Protein AF-A0A835FF23-F1 (afdb_monomer_lite)

pLDDT: mean 70.54, std 8.68, range [45.47, 84.88]

Secondary structure (DSSP, 8-state):
-----EEEE--TT-HHHHHH-S-SSGGG-----HHHHTSSSTTTSEEEE--S--TTTTT---

Sequence (62 aa):
MSHSVKIYDTCIGCTQSKQIASAPRTEDCVGCKRCESACPTDFLSVRVYLGPETTRSMALSY

Structure (mmCIF, N/CA/C/O backbone):
data_AF-A0A835FF23-F1
#
_entry.id   AF-A0A835FF23-F1
#
loop_
_atom_site.group_PDB
_atom_site.id
_atom_site.type_symbol
_atom_site.label_atom_id
_atom_site.label_alt_id
_atom_site.label_comp_id
_atom_site.label_asym_id
_atom_site.label_entity_id
_atom_site.label_seq_id
_atom_site.pdbx_PDB_ins_code
_atom_site.Cartn_x
_atom_site.Cartn_y
_atom_site.Cartn_z
_atom_site.occupancy
_atom_site.B_iso_or_equiv
_atom_site.auth_seq_id
_atom_site.auth_comp_id
_atom_site.auth_asym_id
_atom_site.auth_atom_id
_atom_site.pdbx_PDB_model_num
ATOM 1 N N . MET A 1 1 ? 19.156 -3.799 -9.550 1.00 47.56 1 MET A N 1
ATOM 2 C CA . MET A 1 1 ? 18.732 -2.385 -9.583 1.00 47.56 1 MET A CA 1
ATOM 3 C C . MET A 1 1 ? 17.554 -2.266 -8.630 1.00 47.56 1 MET A C 1
ATOM 5 O O . MET A 1 1 ? 16.468 -2.721 -8.954 1.00 47.56 1 MET A O 1
ATOM 9 N N . SER A 1 2 ? 17.832 -1.865 -7.393 1.00 45.47 2 SER A N 1
ATOM 10 C CA . SER A 1 2 ? 16.920 -1.974 -6.252 1.00 45.47 2 SER A CA 1
ATOM 11 C C . SER A 1 2 ? 15.708 -1.056 -6.401 1.00 45.47 2 SER A C 1
ATOM 13 O O . SER A 1 2 ? 15.830 0.076 -6.865 1.00 45.47 2 SER A O 1
ATOM 15 N N . HIS A 1 3 ? 14.541 -1.546 -6.003 1.00 59.69 3 HIS A N 1
ATOM 16 C CA . HIS A 1 3 ? 13.314 -0.761 -5.992 1.00 59.69 3 HIS A CA 1
ATOM 17 C C . HIS A 1 3 ? 13.321 0.338 -4.941 1.00 59.69 3 HIS A C 1
ATOM 19 O O . HIS A 1 3 ? 13.976 0.226 -3.908 1.00 59.69 3 HIS A O 1
ATOM 25 N N . SER A 1 4 ? 12.456 1.329 -5.148 1.00 56.31 4 SER A N 1
ATOM 26 C CA . SER A 1 4 ? 11.968 2.182 -4.070 1.00 56.31 4 SER A CA 1
ATOM 27 C C . SER A 1 4 ? 10.447 2.073 -3.995 1.00 56.31 4 SER A C 1
ATOM 29 O O . SER A 1 4 ? 9.727 2.813 -4.658 1.00 56.31 4 SER A O 1
ATOM 31 N N . VAL A 1 5 ? 9.940 1.135 -3.192 1.00 65.81 5 VAL A N 1
ATOM 32 C CA . VAL A 1 5 ? 8.553 1.240 -2.726 1.00 65.81 5 VAL A CA 1
ATOM 33 C C . VAL A 1 5 ? 8.545 2.326 -1.662 1.00 65.81 5 VAL A C 1
ATOM 35 O O . VAL A 1 5 ? 9.193 2.193 -0.629 1.00 65.81 5 VAL A O 1
ATOM 38 N N . LYS A 1 6 ? 7.880 3.450 -1.915 1.00 66.69 6 LYS A N 1
ATOM 39 C CA . LYS A 1 6 ? 7.799 4.525 -0.921 1.00 66.69 6 LYS A CA 1
ATOM 40 C C . LYS A 1 6 ? 6.489 4.384 -0.170 1.00 66.69 6 LYS A C 1
ATOM 42 O O . LYS A 1 6 ? 5.428 4.677 -0.716 1.00 66.69 6 LYS A O 1
ATOM 47 N N . ILE A 1 7 ? 6.594 3.900 1.065 1.00 69.75 7 ILE A N 1
ATOM 48 C CA . ILE A 1 7 ? 5.502 3.919 2.033 1.00 69.75 7 ILE A CA 1
ATOM 49 C C . ILE A 1 7 ? 5.628 5.236 2.785 1.00 69.75 7 ILE A C 1
ATOM 51 O O . ILE A 1 7 ? 6.586 5.446 3.529 1.00 69.75 7 ILE A O 1
ATOM 55 N N . TYR A 1 8 ? 4.680 6.132 2.556 1.00 67.88 8 TYR A N 1
ATOM 56 C CA . TYR A 1 8 ? 4.557 7.338 3.360 1.00 67.88 8 TYR A CA 1
ATOM 57 C C . TYR A 1 8 ? 3.636 7.002 4.524 1.00 67.88 8 TYR A C 1
ATOM 59 O O . TYR A 1 8 ? 2.430 6.915 4.323 1.00 67.88 8 TYR A O 1
ATOM 67 N N . ASP A 1 9 ? 4.220 6.754 5.696 1.00 65.56 9 ASP A N 1
ATOM 68 C CA . ASP A 1 9 ? 3.499 6.622 6.962 1.00 65.56 9 ASP A CA 1
ATOM 69 C C . ASP A 1 9 ? 3.608 7.964 7.704 1.00 65.56 9 ASP A C 1
ATOM 71 O O . ASP A 1 9 ? 4.657 8.297 8.258 1.00 65.56 9 ASP A O 1
ATOM 75 N N . THR A 1 10 ? 2.558 8.787 7.639 1.00 62.22 10 THR A N 1
ATOM 76 C CA . THR A 1 10 ? 2.461 10.015 8.456 1.00 62.22 10 THR A CA 1
ATOM 77 C C . THR A 1 10 ? 1.772 9.757 9.795 1.00 62.22 10 THR A C 1
ATOM 79 O O . THR A 1 10 ? 1.760 10.623 10.671 1.00 62.22 10 THR A O 1
ATOM 82 N N . CYS A 1 11 ? 1.233 8.553 9.997 1.00 59.62 11 CYS A N 1
ATOM 83 C CA . CYS A 1 11 ? 0.641 8.127 11.253 1.00 59.62 11 CYS A CA 1
ATOM 84 C C . CYS A 1 11 ? 1.725 7.646 12.227 1.00 59.62 11 CYS A C 1
ATOM 86 O O . CYS A 1 11 ? 1.885 6.456 12.510 1.00 59.62 11 CYS A O 1
ATOM 88 N N . ILE A 1 12 ? 2.412 8.617 12.837 1.00 56.41 12 ILE A N 1
ATOM 89 C CA . ILE A 1 12 ? 3.242 8.420 14.031 1.00 56.41 12 ILE A CA 1
ATOM 90 C C . ILE A 1 12 ? 2.336 7.884 15.160 1.00 56.41 12 ILE A C 1
ATOM 92 O O . ILE A 1 12 ? 1.775 8.649 15.935 1.00 56.41 12 ILE A O 1
ATOM 96 N N . GLY A 1 13 ? 2.133 6.562 15.217 1.00 56.94 13 GLY A N 1
ATOM 97 C CA . GLY A 1 13 ? 1.355 5.897 16.272 1.00 56.94 13 GLY A CA 1
ATOM 98 C C . GLY A 1 13 ? 0.354 4.819 15.841 1.00 56.94 13 GLY A C 1
ATOM 99 O O . GLY A 1 13 ? -0.252 4.210 16.719 1.00 56.94 13 GLY A O 1
ATOM 100 N N . CYS A 1 14 ? 0.167 4.526 14.547 1.00 62.38 14 CYS A N 1
ATOM 101 C CA . CYS A 1 14 ? -0.751 3.448 14.153 1.00 62.38 14 CYS A CA 1
ATOM 102 C C . CYS A 1 14 ? -0.074 2.068 14.280 1.00 62.38 14 CYS A C 1
ATOM 104 O O . CYS A 1 14 ? 0.867 1.746 13.555 1.00 62.38 14 CYS A O 1
ATOM 106 N N . THR A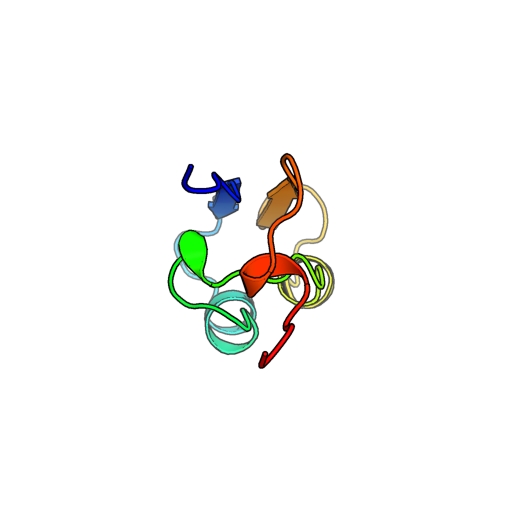 1 15 ? -0.540 1.238 15.219 1.00 65.88 15 THR A N 1
ATOM 107 C CA . THR A 1 15 ? -0.073 -0.152 15.386 1.00 65.88 15 THR A CA 1
ATOM 108 C C . THR A 1 15 ? -0.675 -1.091 14.340 1.00 65.88 15 THR A C 1
ATOM 110 O O . THR A 1 15 ? -0.021 -2.048 13.932 1.00 65.88 15 THR A O 1
ATOM 113 N N . GLN A 1 16 ? -1.885 -0.789 13.859 1.00 67.56 16 GLN A N 1
ATOM 114 C CA . GLN A 1 16 ? -2.638 -1.623 12.921 1.00 67.56 16 GLN A CA 1
ATOM 115 C C . GLN A 1 16 ? -1.947 -1.716 11.547 1.00 67.56 16 GLN A C 1
ATOM 117 O O . GLN A 1 16 ? -1.702 -2.817 11.057 1.00 67.56 16 GLN A O 1
AT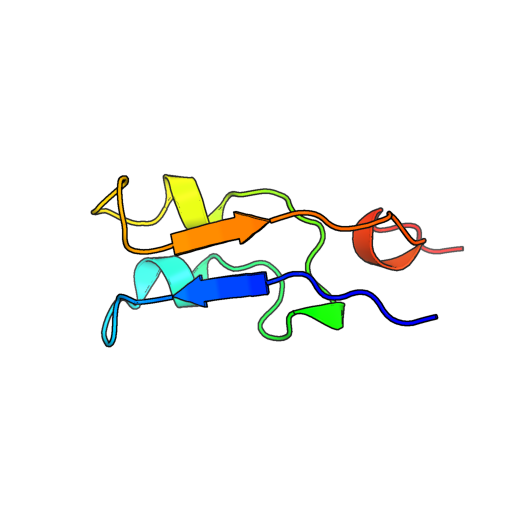OM 122 N N . SER A 1 17 ? -1.553 -0.583 10.947 1.00 67.00 17 SER A N 1
ATOM 123 C CA . SER A 1 17 ? -0.863 -0.562 9.645 1.00 67.00 17 SER A CA 1
ATOM 124 C C . SER A 1 17 ? 0.520 -1.219 9.714 1.00 67.00 17 SER A C 1
ATOM 126 O O . SER A 1 17 ? 0.871 -2.006 8.833 1.00 67.00 17 SER A O 1
ATOM 128 N N . LYS A 1 18 ? 1.279 -0.964 10.790 1.00 67.12 18 LYS A N 1
ATOM 129 C CA . LYS A 1 18 ? 2.602 -1.564 11.031 1.00 67.12 18 LYS A CA 1
ATOM 130 C C . LYS A 1 18 ? 2.560 -3.083 11.165 1.00 67.12 18 LYS A C 1
ATOM 132 O O . LYS A 1 18 ? 3.490 -3.742 10.718 1.00 67.12 18 LYS A O 1
ATOM 137 N N . GLN A 1 19 ? 1.508 -3.635 11.769 1.00 68.56 19 GLN A N 1
ATOM 138 C CA . GLN A 1 19 ? 1.346 -5.086 11.903 1.00 68.56 19 GLN A CA 1
ATOM 139 C C . GLN A 1 19 ? 0.898 -5.766 10.603 1.00 68.56 19 GLN A C 1
ATOM 141 O O . GLN A 1 19 ? 1.168 -6.947 10.411 1.00 68.56 19 GLN A O 1
ATOM 146 N N . ILE A 1 20 ? 0.217 -5.035 9.717 1.00 68.00 20 ILE A N 1
ATOM 147 C CA . ILE A 1 20 ? -0.378 -5.583 8.487 1.00 68.00 20 ILE A CA 1
ATOM 148 C C . ILE A 1 20 ? 0.527 -5.385 7.265 1.00 68.00 20 ILE A C 1
ATOM 150 O O . ILE A 1 20 ? 0.370 -6.083 6.259 1.00 68.00 20 ILE A O 1
ATOM 154 N N . ALA A 1 21 ? 1.494 -4.467 7.332 1.00 67.88 21 ALA A N 1
ATOM 155 C CA . ALA A 1 21 ? 2.503 -4.313 6.296 1.00 67.88 21 ALA A CA 1
ATOM 156 C C . ALA A 1 21 ? 3.254 -5.641 6.095 1.00 67.88 21 ALA A C 1
ATOM 158 O O . ALA A 1 21 ? 4.009 -6.088 6.953 1.00 67.88 21 ALA A O 1
ATOM 159 N N . SER A 1 22 ? 3.061 -6.260 4.926 1.00 61.31 22 SER A N 1
ATOM 160 C CA . SER A 1 22 ? 3.667 -7.550 4.567 1.00 61.31 22 SER A CA 1
ATOM 161 C C . SER A 1 22 ? 5.197 -7.508 4.500 1.00 61.31 22 SER A C 1
ATOM 163 O O . SER A 1 22 ? 5.834 -8.550 4.400 1.00 61.31 22 SER A O 1
ATOM 165 N N . ALA A 1 23 ? 5.778 -6.310 4.534 1.00 64.25 23 ALA A N 1
ATOM 166 C CA . ALA A 1 23 ? 7.205 -6.076 4.491 1.00 64.25 23 ALA A CA 1
ATOM 167 C C . ALA A 1 23 ? 7.569 -4.920 5.441 1.00 64.25 23 ALA A C 1
ATOM 169 O O . ALA A 1 23 ? 7.183 -3.778 5.175 1.00 64.25 23 ALA A O 1
ATOM 170 N N . PRO A 1 24 ? 8.310 -5.174 6.538 1.00 66.25 24 PRO A N 1
ATOM 171 C CA . PRO A 1 24 ? 8.787 -4.121 7.439 1.00 66.25 24 PRO A CA 1
ATOM 172 C C . PRO A 1 24 ? 9.861 -3.237 6.787 1.00 66.25 24 PRO A C 1
ATOM 174 O O . PRO A 1 24 ? 10.167 -2.159 7.294 1.00 66.25 24 PRO A O 1
ATOM 177 N N . ARG A 1 25 ? 10.433 -3.686 5.664 1.00 73.56 25 ARG A N 1
ATOM 178 C CA . ARG A 1 25 ? 11.357 -2.929 4.823 1.00 73.56 25 ARG A CA 1
ATOM 179 C C . ARG A 1 25 ? 10.760 -2.732 3.441 1.00 73.56 25 ARG A C 1
ATOM 181 O O . ARG A 1 25 ? 10.121 -3.627 2.894 1.00 73.56 25 ARG A O 1
ATOM 188 N N . THR A 1 26 ? 10.974 -1.561 2.865 1.00 74.56 26 THR A N 1
ATOM 189 C CA . THR A 1 26 ? 10.383 -1.192 1.579 1.00 74.56 26 THR A CA 1
ATOM 190 C C . THR A 1 26 ? 10.930 -2.006 0.408 1.00 74.56 26 THR A C 1
ATOM 192 O O . THR A 1 26 ? 10.212 -2.186 -0.572 1.00 74.56 26 THR A O 1
ATOM 195 N N . GLU A 1 27 ? 12.148 -2.553 0.504 1.00 76.50 27 GLU A N 1
ATOM 196 C CA . GLU A 1 27 ? 12.708 -3.445 -0.520 1.00 76.50 27 GLU A CA 1
ATOM 197 C C . GLU A 1 27 ? 11.959 -4.779 -0.684 1.00 76.50 27 GLU A C 1
ATOM 199 O O . GLU A 1 27 ? 12.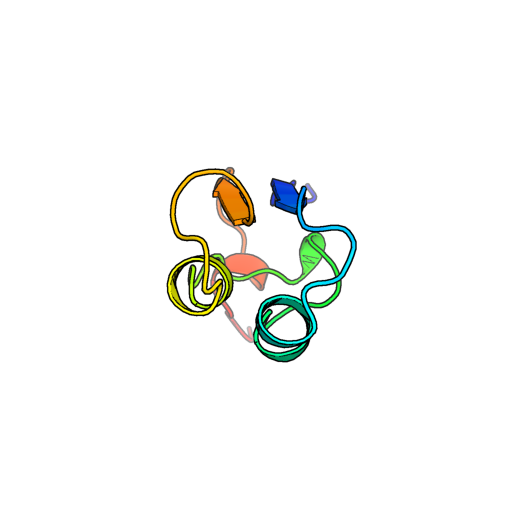010 -5.372 -1.761 1.00 76.50 27 GLU A O 1
ATOM 204 N N . ASP A 1 28 ? 11.257 -5.232 0.358 1.00 77.88 28 ASP A N 1
ATOM 205 C CA . ASP A 1 28 ? 10.505 -6.494 0.379 1.00 77.88 28 ASP A CA 1
ATOM 206 C C . ASP A 1 28 ? 9.009 -6.287 0.111 1.00 77.88 28 ASP A C 1
ATOM 208 O O . ASP A 1 28 ? 8.217 -7.230 0.120 1.00 77.88 28 ASP A O 1
ATOM 212 N N . CYS A 1 29 ? 8.586 -5.040 -0.103 1.00 80.56 29 CYS A N 1
ATOM 213 C CA . CYS A 1 29 ? 7.184 -4.734 -0.303 1.00 80.56 29 CYS A CA 1
ATOM 214 C C . CYS A 1 29 ? 6.713 -5.193 -1.689 1.00 80.56 29 CYS A C 1
ATOM 216 O O . CYS A 1 29 ? 7.187 -4.719 -2.720 1.00 80.56 29 CYS A O 1
ATOM 218 N N . VAL A 1 30 ? 5.705 -6.066 -1.700 1.00 81.81 30 VAL A N 1
ATOM 219 C CA . VAL A 1 30 ? 5.037 -6.564 -2.917 1.00 81.81 30 VAL A CA 1
ATOM 220 C C . VAL A 1 30 ? 3.940 -5.629 -3.441 1.00 81.81 30 VAL A C 1
ATOM 222 O O . VAL A 1 30 ? 3.269 -5.929 -4.418 1.00 81.81 30 VAL A O 1
ATOM 225 N N . GLY A 1 31 ? 3.696 -4.503 -2.763 1.00 80.69 31 GLY A N 1
ATOM 226 C CA . GLY A 1 31 ? 2.700 -3.521 -3.199 1.00 80.69 31 GLY A CA 1
ATOM 227 C C . GLY A 1 31 ? 1.242 -3.983 -3.086 1.00 80.69 31 GLY A C 1
ATOM 228 O O . GLY A 1 31 ? 0.384 -3.472 -3.795 1.00 80.69 31 GLY A O 1
ATOM 229 N N . CYS A 1 32 ? 0.930 -4.907 -2.170 1.00 84.88 32 CYS A N 1
ATOM 230 C CA . CYS A 1 32 ? -0.424 -5.453 -1.982 1.00 84.88 32 CYS A CA 1
ATOM 231 C C . CYS A 1 32 ? -1.470 -4.449 -1.458 1.00 84.88 32 CYS A C 1
ATOM 233 O O . CYS A 1 32 ? -2.644 -4.797 -1.371 1.00 84.88 32 CYS A O 1
ATOM 235 N N . LYS A 1 33 ? -1.046 -3.246 -1.038 1.00 81.50 33 LYS A N 1
ATOM 236 C CA . LYS A 1 33 ? -1.883 -2.162 -0.485 1.00 81.50 33 LYS A CA 1
ATOM 237 C C . LYS A 1 33 ? -2.740 -2.521 0.736 1.00 81.50 33 LYS A C 1
ATOM 239 O O . LYS A 1 33 ? -3.530 -1.703 1.189 1.00 81.50 33 LYS A O 1
ATOM 244 N N . ARG A 1 34 ? -2.539 -3.687 1.360 1.00 80.19 34 ARG A N 1
ATOM 245 C CA . ARG A 1 34 ? -3.266 -4.075 2.587 1.00 80.19 34 ARG A CA 1
ATOM 246 C C . ARG A 1 34 ? -3.051 -3.101 3.741 1.00 80.19 34 ARG A C 1
ATOM 248 O O . ARG A 1 34 ? -3.950 -2.909 4.546 1.00 80.19 34 ARG A O 1
ATOM 255 N N . CYS A 1 35 ? -1.876 -2.480 3.811 1.00 80.38 35 CYS A N 1
ATOM 256 C CA . CYS A 1 35 ? -1.589 -1.440 4.792 1.00 80.38 35 CYS A CA 1
ATOM 257 C C . CYS A 1 35 ? -2.368 -0.134 4.548 1.00 80.38 35 CYS A C 1
ATOM 259 O O . CYS A 1 35 ? -2.555 0.604 5.510 1.00 80.38 35 CYS A O 1
ATOM 261 N N . GLU A 1 36 ? -2.848 0.134 3.324 1.00 78.12 36 GLU A N 1
ATOM 262 C CA . GLU A 1 36 ? -3.735 1.271 3.030 1.00 78.12 36 GLU A CA 1
ATOM 263 C C . GLU A 1 36 ? -5.132 0.997 3.598 1.00 78.12 36 GLU A C 1
ATOM 265 O O . GLU A 1 36 ? -5.579 1.726 4.473 1.00 78.12 36 GLU A O 1
ATOM 270 N N . SER A 1 37 ? -5.761 -0.121 3.213 1.00 78.69 37 SER A N 1
ATOM 271 C CA . SER A 1 37 ? -7.115 -0.481 3.676 1.00 78.69 37 SER A CA 1
ATOM 272 C C . SER A 1 37 ? -7.202 -0.792 5.169 1.00 78.69 37 SER A C 1
ATOM 274 O O . SER A 1 37 ? -8.268 -0.712 5.769 1.00 78.69 37 SER A O 1
ATOM 276 N N . ALA A 1 38 ? -6.096 -1.221 5.774 1.00 78.88 38 ALA A N 1
ATOM 277 C CA . ALA A 1 38 ? -6.041 -1.462 7.206 1.00 78.88 38 ALA A CA 1
ATOM 278 C C . ALA A 1 38 ? -5.807 -0.192 8.025 1.00 78.88 38 ALA A C 1
ATOM 280 O O . ALA A 1 38 ? -5.920 -0.237 9.253 1.00 78.88 38 ALA A O 1
ATOM 281 N N . CYS A 1 39 ? -5.422 0.916 7.389 1.00 74.75 39 CYS A N 1
ATOM 282 C CA . CYS A 1 39 ? -5.265 2.158 8.111 1.00 74.75 39 CYS A CA 1
ATOM 283 C C . CYS A 1 39 ? -6.660 2.725 8.414 1.00 74.75 39 CYS A C 1
ATOM 285 O O . CYS A 1 39 ? -7.395 3.042 7.486 1.00 74.75 39 CYS A O 1
ATOM 287 N N . PRO A 1 40 ? -7.039 2.907 9.692 1.00 74.62 40 PRO A N 1
ATOM 288 C CA . PRO A 1 40 ? -8.373 3.392 10.058 1.00 74.62 40 PRO A CA 1
ATOM 289 C C . PRO A 1 40 ? -8.660 4.830 9.582 1.00 74.62 40 PRO A C 1
ATOM 291 O O . PRO A 1 40 ? -9.785 5.308 9.703 1.00 74.62 40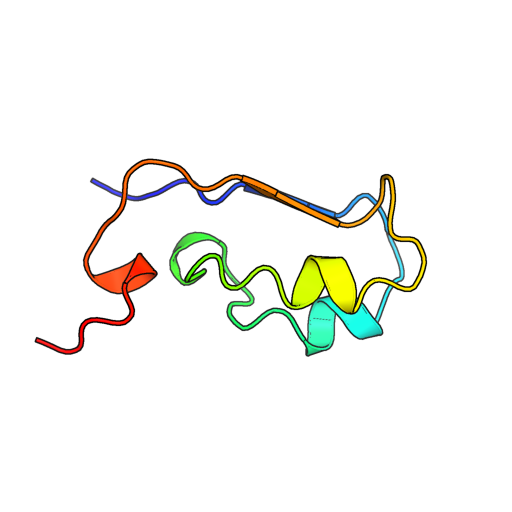 PRO A O 1
ATOM 294 N N . THR A 1 41 ? -7.651 5.536 9.059 1.00 71.94 41 THR A N 1
ATOM 295 C CA . THR A 1 41 ? -7.744 6.885 8.489 1.00 71.94 41 THR A CA 1
ATOM 296 C C . THR A 1 41 ? -7.345 6.883 7.006 1.00 71.94 41 THR A C 1
ATOM 298 O O . THR A 1 41 ? -6.284 7.367 6.640 1.00 71.94 41 THR A O 1
ATOM 301 N N . ASP A 1 42 ? -8.216 6.377 6.138 1.00 63.50 42 ASP A N 1
ATOM 302 C CA . ASP A 1 42 ? -8.004 6.057 4.707 1.00 63.50 42 ASP A CA 1
ATOM 303 C C . ASP A 1 42 ? -7.431 7.150 3.757 1.00 63.50 42 ASP A C 1
ATOM 305 O O . ASP A 1 42 ? -7.174 6.863 2.589 1.00 63.50 42 ASP A O 1
ATOM 309 N N . PHE A 1 43 ? -7.220 8.413 4.169 1.00 53.53 43 PHE A N 1
ATOM 310 C CA . PHE A 1 43 ? -6.951 9.500 3.202 1.00 53.53 43 PHE A CA 1
ATOM 311 C C . PHE A 1 43 ? -5.508 10.046 3.135 1.00 53.53 43 PHE A C 1
ATOM 313 O O . PHE A 1 43 ? -5.044 10.372 2.034 1.00 53.53 43 PHE A O 1
ATOM 320 N N . LEU A 1 44 ? -4.774 10.147 4.255 1.00 64.44 44 LEU A N 1
ATOM 321 C CA . LEU A 1 44 ? -3.450 10.816 4.303 1.00 64.44 44 LEU A CA 1
ATOM 322 C C . LEU A 1 44 ? -2.321 10.021 4.980 1.00 64.44 44 LEU A C 1
ATOM 324 O O . LEU A 1 44 ? -1.166 10.447 4.948 1.00 64.44 44 LEU A O 1
ATOM 328 N N . SER A 1 45 ? -2.647 8.912 5.629 1.00 67.81 45 SER A N 1
ATOM 329 C CA . SER A 1 45 ? -1.796 8.294 6.645 1.00 67.81 45 SER A CA 1
ATOM 330 C C . SER A 1 45 ? -0.848 7.240 6.078 1.00 67.81 45 SER A C 1
ATOM 332 O O . SER A 1 45 ? 0.339 7.303 6.379 1.00 67.81 45 SER A O 1
ATOM 334 N N . VAL A 1 46 ? -1.339 6.336 5.221 1.00 76.56 46 VAL A N 1
ATOM 335 C CA . VAL A 1 46 ? -0.540 5.316 4.523 1.00 76.56 46 VAL A CA 1
ATOM 336 C C . VAL A 1 46 ? -0.863 5.334 3.034 1.00 76.56 46 VAL A C 1
ATOM 338 O O . VAL A 1 46 ? -2.006 5.128 2.638 1.00 76.56 46 VAL A O 1
ATOM 341 N N . ARG A 1 47 ? 0.157 5.553 2.197 1.00 78.06 47 ARG A N 1
ATOM 342 C CA . ARG A 1 47 ? 0.075 5.363 0.738 1.00 78.06 47 ARG A CA 1
ATOM 343 C C . ARG A 1 47 ? 1.287 4.606 0.214 1.00 78.06 47 ARG A C 1
ATOM 345 O O . ARG A 1 47 ? 2.423 4.921 0.577 1.00 78.06 47 ARG A O 1
ATOM 352 N N . VAL A 1 48 ? 1.033 3.639 -0.659 1.00 80.50 48 VAL A N 1
ATOM 353 C CA . VAL A 1 48 ? 2.008 2.768 -1.311 1.00 80.50 48 VAL A CA 1
ATOM 354 C C . VAL A 1 48 ? 2.091 3.137 -2.785 1.00 80.50 48 VAL A C 1
ATOM 356 O O . VAL A 1 48 ? 1.187 2.869 -3.578 1.00 80.50 48 VAL A O 1
ATOM 359 N N . TYR A 1 49 ? 3.224 3.716 -3.168 1.00 81.25 49 TYR A N 1
ATOM 360 C CA . TYR A 1 49 ? 3.530 3.985 -4.568 1.00 81.25 49 TYR A CA 1
ATOM 361 C C . TYR A 1 49 ? 4.414 2.869 -5.121 1.00 81.25 49 TYR A C 1
ATOM 363 O O . TYR A 1 49 ? 5.530 2.657 -4.637 1.00 81.25 49 TYR A O 1
ATOM 371 N N . LEU A 1 50 ? 3.901 2.153 -6.125 1.00 76.56 50 LEU A N 1
ATOM 372 C CA . LEU A 1 50 ? 4.671 1.154 -6.858 1.00 76.56 50 LEU A CA 1
ATOM 373 C C . LEU A 1 50 ? 5.569 1.849 -7.886 1.00 76.56 50 LEU A C 1
ATOM 375 O O . LEU A 1 50 ? 5.106 2.648 -8.699 1.00 76.56 50 LEU A O 1
ATOM 379 N N . GLY A 1 51 ? 6.863 1.549 -7.814 1.00 78.44 51 GLY A N 1
ATOM 380 C CA . GLY A 1 51 ? 7.828 1.855 -8.866 1.00 78.44 51 GLY A CA 1
ATOM 381 C C . GLY A 1 51 ? 7.901 0.729 -9.911 1.00 78.44 51 GLY A C 1
ATOM 382 O O . GLY A 1 51 ? 7.006 -0.112 -9.961 1.00 78.44 51 GLY A O 1
ATOM 383 N N . PRO A 1 52 ? 8.969 0.674 -10.727 1.00 74.50 52 PRO A N 1
ATOM 384 C CA . 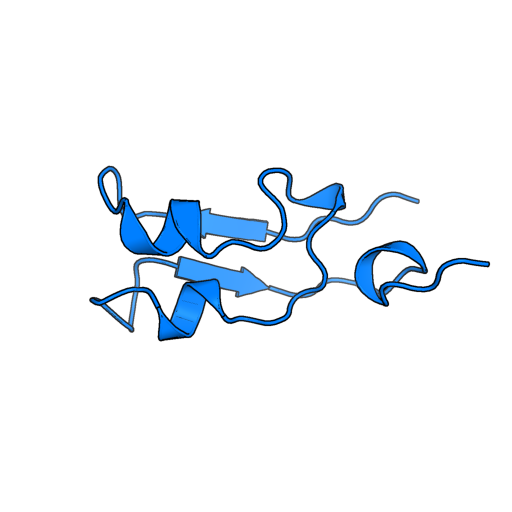PRO A 1 52 ? 9.191 -0.430 -11.662 1.00 74.50 52 PRO A CA 1
ATOM 385 C C . PRO A 1 52 ? 9.286 -1.768 -10.920 1.00 74.50 52 PRO A C 1
ATOM 387 O O . PRO A 1 52 ? 9.849 -1.824 -9.829 1.00 74.50 52 PRO A O 1
ATOM 390 N N . GLU A 1 53 ? 8.724 -2.824 -11.504 1.00 79.19 53 GLU A N 1
ATOM 391 C CA . GLU A 1 53 ? 8.581 -4.154 -10.901 1.00 79.19 53 GLU A CA 1
ATOM 392 C C . GLU A 1 53 ? 9.905 -4.946 -10.930 1.00 79.19 53 GLU A C 1
ATOM 394 O O . GLU A 1 53 ? 10.715 -4.802 -11.845 1.00 79.19 53 GLU A O 1
ATOM 399 N N . THR A 1 54 ? 10.139 -5.811 -9.939 1.00 75.50 54 THR A N 1
ATOM 400 C CA . THR A 1 54 ? 11.210 -6.817 -9.951 1.00 75.50 54 THR A CA 1
ATOM 401 C C . THR A 1 54 ? 10.676 -8.128 -9.397 1.00 75.50 54 THR A C 1
ATOM 403 O O . THR A 1 54 ? 9.573 -8.209 -8.855 1.00 75.50 54 THR A O 1
ATOM 406 N N . THR A 1 55 ? 11.498 -9.165 -9.499 1.00 74.25 55 THR A N 1
ATOM 407 C CA . THR A 1 55 ? 11.224 -10.499 -8.969 1.00 74.25 55 THR A CA 1
ATOM 408 C C . THR A 1 55 ? 10.795 -10.491 -7.497 1.00 74.25 55 THR A C 1
ATOM 410 O O . THR A 1 55 ? 9.849 -11.197 -7.153 1.00 74.25 55 THR A O 1
ATOM 413 N N . ARG A 1 56 ? 11.388 -9.641 -6.640 1.00 74.19 56 ARG A N 1
ATOM 414 C CA . ARG A 1 56 ? 10.991 -9.524 -5.218 1.00 74.19 56 ARG A CA 1
ATOM 415 C C . ARG A 1 56 ? 9.614 -8.888 -5.035 1.00 74.19 56 ARG A C 1
ATOM 417 O O . ARG A 1 56 ? 8.822 -9.409 -4.257 1.00 74.19 56 ARG A O 1
ATOM 424 N N . SER A 1 57 ? 9.293 -7.814 -5.762 1.00 73.00 57 SER A N 1
ATOM 425 C CA . SER A 1 57 ? 7.967 -7.179 -5.659 1.00 73.00 57 SER A CA 1
ATOM 426 C C . SER A 1 57 ? 6.853 -8.061 -6.222 1.00 73.00 57 SER A C 1
ATOM 428 O O . SER A 1 57 ? 5.708 -7.946 -5.806 1.00 73.00 57 SER A O 1
ATOM 430 N N . MET A 1 58 ? 7.186 -8.948 -7.159 1.00 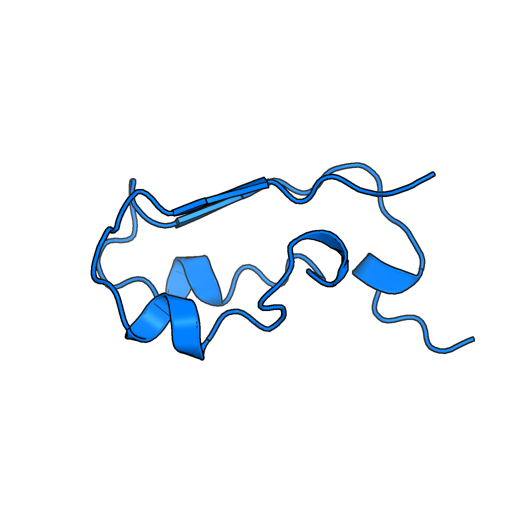78.50 58 MET A N 1
ATOM 431 C CA . MET A 1 58 ? 6.259 -9.923 -7.731 1.00 78.50 58 MET A CA 1
ATOM 432 C C . MET A 1 58 ? 6.160 -11.229 -6.928 1.00 78.50 58 MET A C 1
ATOM 434 O O . MET A 1 58 ? 5.447 -12.137 -7.345 1.00 78.50 58 MET A O 1
ATOM 438 N N . ALA A 1 59 ? 6.860 -11.335 -5.790 1.00 74.81 59 ALA A N 1
ATOM 439 C CA . ALA A 1 59 ? 6.930 -12.551 -4.976 1.00 74.81 59 ALA A CA 1
ATOM 440 C C . ALA A 1 59 ? 7.340 -13.808 -5.777 1.00 74.81 59 ALA A C 1
ATOM 442 O O . ALA A 1 59 ? 6.874 -14.914 -5.503 1.00 74.81 59 ALA A O 1
ATOM 443 N N . LEU A 1 60 ? 8.210 -13.640 -6.775 1.00 77.19 60 LEU A N 1
ATOM 444 C CA . LEU A 1 60 ? 8.698 -14.732 -7.613 1.00 77.19 60 LEU A CA 1
ATOM 445 C C . LEU A 1 60 ? 9.864 -15.424 -6.899 1.00 77.19 60 LEU A C 1
ATOM 447 O O . LEU A 1 60 ? 10.842 -14.780 -6.524 1.00 77.19 60 LEU A O 1
ATOM 451 N N . SER A 1 61 ? 9.732 -16.731 -6.675 1.00 70.06 61 SER A N 1
ATOM 452 C CA . SER A 1 61 ? 10.639 -17.546 -5.853 1.00 70.06 61 SER A CA 1
ATOM 453 C C . SER A 1 61 ? 11.702 -18.310 -6.653 1.00 70.06 61 SER A C 1
ATOM 455 O O . SER A 1 61 ? 12.210 -19.317 -6.159 1.00 70.06 61 SER A O 1
ATOM 457 N N . TYR A 1 62 ? 11.974 -17.900 -7.892 1.00 66.00 62 TYR A N 1
ATOM 458 C CA . TYR A 1 62 ? 12.877 -18.590 -8.817 1.00 66.00 62 TYR A CA 1
ATOM 459 C C . TYR A 1 62 ? 14.159 -17.805 -9.089 1.00 66.00 62 TYR A C 1
ATOM 461 O O . TYR A 1 62 ? 14.112 -16.552 -9.085 1.00 66.00 62 TYR A O 1
#

InterPro domains:
  IPR017896 4Fe-4S ferredoxin-type, iron-sulphur binding domain [PF00037] (26-44)
  IPR017896 4Fe-4S ferredoxin-type, iron-sulphur binding domain [PS51379] (20-49)
  IPR017900 4Fe-4S ferredoxin, iron-sulphur binding, conserved site [PS00198] (29-40)

Organism: NCBI:txid1010633

Radius of gyration: 11.75 Å; chains: 1; bounding box: 27×29×28 Å

Foldseek 3Di:
DFDAWDWAAPPPDDPQLCVQQPDVDRSQALQPCSSQVRPPPNDHGTDTDDDDDDCNSPVNPD